Protein AF-A0A7Y5DVF3-F1 (afdb_monomer)

pLDDT: mean 89.37, std 14.45, range [38.56, 98.75]

Sequence (171 aa):
MKKSIISLAISLAMSGAAIAADDFGLKVQNHLKENAKEYFGFIRPIGASESVTVPRIPGQTALDLIKLAPGLKASIVTRKAGNSSDMMAFWPSDTNPTHIVTCIEAGNTEVGTFPSGQPKLTPSVQTVSLATGEVKTILRGMTGCDGIRRTPWNTIVATEETDDGGLYEIL

Radius of gyration: 28.86 Å; Cα contacts (8 Å, |Δi|>4): 284; chains: 1; bounding box: 89×85×48 Å

Mean predicted aligned error: 8.95 Å

Secondary structure (DSSP, 8-state):
-----------------------HHHHHHHHHHHTHHHHHSSSS--SS---SPPPP-TT--STTT----TT-------S-SPTTEEEEEEES-SSS-SEEEEEE-S-S-EEEE-TTS-EEEPEEEEEEETTT--EEEEEE--S-EEEEEE-TTS-EEEEE-STT--EEEE-

Structure (mmCIF, N/CA/C/O backbone):
data_AF-A0A7Y5DVF3-F1
#
_entry.id   AF-A0A7Y5DVF3-F1
#
loop_
_atom_site.group_PDB
_atom_site.id
_atom_site.type_symbol
_atom_site.label_atom_id
_atom_site.label_alt_id
_atom_site.label_comp_id
_atom_site.label_asym_id
_atom_site.label_entity_id
_atom_site.label_seq_id
_atom_site.pdbx_PDB_ins_code
_atom_site.Cartn_x
_atom_site.Cartn_y
_atom_site.Cartn_z
_atom_site.occupancy
_atom_site.B_iso_or_equiv
_atom_site.auth_seq_id
_atom_site.auth_comp_id
_atom_site.auth_asym_id
_atom_site.auth_atom_id
_atom_site.pdbx_PDB_model_num
ATOM 1 N N . MET A 1 1 ? -69.994 -66.847 14.754 1.00 40.41 1 MET A N 1
ATOM 2 C CA . MET A 1 1 ? -70.288 -65.527 14.144 1.00 40.41 1 MET A CA 1
ATOM 3 C C . MET A 1 1 ? -69.190 -64.546 14.549 1.00 40.41 1 MET A C 1
ATOM 5 O O . MET A 1 1 ? -68.651 -64.683 15.639 1.00 40.41 1 MET A O 1
ATOM 9 N N . LYS A 1 2 ? -68.767 -63.690 13.611 1.00 38.56 2 LYS A N 1
ATOM 10 C CA . LYS A 1 2 ? -67.463 -62.999 13.535 1.00 38.56 2 LYS A CA 1
ATOM 11 C C . LYS A 1 2 ? -67.171 -62.065 14.727 1.00 38.56 2 LYS A C 1
ATOM 13 O O . LYS A 1 2 ? -68.014 -61.251 15.081 1.00 38.56 2 LYS A O 1
ATOM 18 N N . LYS A 1 3 ? -65.958 -62.153 15.291 1.00 40.28 3 LYS A N 1
ATOM 19 C CA . LYS A 1 3 ? -65.395 -61.174 16.238 1.00 40.28 3 LYS A CA 1
ATOM 20 C C . LYS A 1 3 ? -64.720 -60.061 15.432 1.00 40.28 3 LYS A C 1
ATOM 22 O O . LYS A 1 3 ? -63.726 -60.328 14.764 1.00 40.28 3 LYS A O 1
ATOM 27 N N . SER A 1 4 ? -65.262 -58.848 15.470 1.00 43.25 4 SER A N 1
ATOM 28 C CA . SER A 1 4 ? -64.621 -57.670 14.875 1.00 43.25 4 SER A CA 1
ATOM 29 C C . SER A 1 4 ? -63.662 -57.050 15.887 1.00 43.25 4 SER A C 1
ATOM 31 O O . SER A 1 4 ? -64.087 -56.588 16.942 1.00 43.25 4 SER A O 1
ATOM 33 N N . ILE A 1 5 ? -62.369 -57.063 15.569 1.00 48.03 5 ILE A N 1
ATOM 34 C CA . ILE A 1 5 ? -61.331 -56.335 16.302 1.00 48.03 5 ILE A CA 1
ATOM 35 C C . ILE A 1 5 ? -61.300 -54.918 15.725 1.00 48.03 5 ILE A C 1
ATOM 37 O O . ILE A 1 5 ? -61.034 -54.739 14.539 1.00 48.03 5 ILE A O 1
ATOM 41 N N . ILE A 1 6 ? -61.617 -53.922 16.550 1.00 46.59 6 ILE A N 1
ATOM 42 C CA . ILE A 1 6 ? -61.489 -52.504 16.206 1.00 46.59 6 ILE A CA 1
ATOM 43 C C . ILE A 1 6 ? -60.065 -52.086 16.579 1.00 46.59 6 ILE A C 1
ATOM 45 O O . ILE A 1 6 ? -59.742 -51.972 17.759 1.00 46.59 6 ILE A O 1
ATOM 49 N N . SER A 1 7 ? -59.208 -51.883 15.580 1.00 45.47 7 SER A N 1
ATOM 50 C CA . SER A 1 7 ? -57.889 -51.278 15.777 1.00 45.47 7 SER A CA 1
ATOM 51 C C . SER A 1 7 ? -58.035 -49.759 15.827 1.00 45.47 7 SER A C 1
ATOM 53 O O . SER A 1 7 ? -58.363 -49.131 14.822 1.00 45.47 7 SER A O 1
ATOM 55 N N . LEU A 1 8 ? -57.791 -49.167 16.996 1.00 44.34 8 LEU A N 1
ATOM 56 C CA . LEU A 1 8 ? -57.715 -47.719 17.172 1.00 44.34 8 LEU A CA 1
ATOM 57 C C . LEU A 1 8 ? -56.290 -47.263 16.824 1.00 44.34 8 LEU A C 1
ATOM 59 O O . LEU A 1 8 ? -55.369 -47.407 17.625 1.00 44.34 8 LEU A O 1
ATOM 63 N N . ALA A 1 9 ? -56.091 -46.758 15.607 1.00 53.47 9 ALA A N 1
ATOM 64 C CA . ALA A 1 9 ? -54.830 -46.144 15.206 1.00 53.47 9 ALA A CA 1
ATOM 65 C C . ALA A 1 9 ? -54.756 -44.725 15.791 1.00 53.47 9 ALA A C 1
ATOM 67 O O . ALA A 1 9 ? -55.411 -43.807 15.302 1.00 53.47 9 ALA A O 1
ATOM 68 N N . ILE A 1 10 ? -53.979 -44.550 16.860 1.00 51.09 10 ILE A N 1
ATOM 69 C CA . ILE A 1 10 ? -53.678 -43.232 17.426 1.00 51.09 10 ILE A CA 1
ATOM 70 C C . ILE A 1 10 ? -52.502 -42.654 16.635 1.00 51.09 10 ILE A C 1
ATOM 72 O O . ILE A 1 10 ? -51.344 -42.986 16.877 1.00 51.09 10 ILE A O 1
ATOM 76 N N . SER A 1 11 ? -52.794 -41.788 15.670 1.00 51.31 11 SER A N 1
ATOM 77 C CA . SER A 1 11 ? -51.787 -40.960 15.010 1.00 51.31 11 SER A CA 1
ATOM 78 C C . SER A 1 11 ? -51.406 -39.798 15.934 1.00 51.31 11 SER A C 1
ATOM 80 O O . SER A 1 11 ? -52.096 -38.779 15.962 1.00 51.31 11 SER A O 1
ATOM 82 N N . LEU A 1 12 ? -50.318 -39.939 16.702 1.00 52.81 12 LEU A N 1
ATOM 83 C CA . LEU A 1 12 ? -49.656 -38.788 17.324 1.00 52.81 12 LEU A CA 1
ATOM 84 C C . LEU A 1 12 ? -49.021 -37.950 16.208 1.00 52.81 12 LEU A C 1
ATOM 86 O O . LEU A 1 12 ? -47.926 -38.251 15.736 1.00 52.81 12 LEU A O 1
ATOM 90 N N . ALA A 1 13 ? -49.701 -36.886 15.788 1.00 58.31 13 ALA A N 1
ATOM 91 C CA . ALA A 1 13 ? -49.044 -35.798 15.083 1.00 58.31 13 ALA A CA 1
ATOM 92 C C . ALA A 1 13 ? -48.141 -35.079 16.097 1.00 58.31 13 ALA A C 1
ATOM 94 O O . ALA A 1 13 ? -48.603 -34.251 16.881 1.00 58.31 13 ALA A O 1
ATOM 95 N N . MET A 1 14 ? -46.856 -35.439 16.131 1.00 60.19 14 MET A N 1
ATOM 96 C CA . MET A 1 14 ? -45.854 -34.619 16.804 1.00 60.19 14 MET A CA 1
ATOM 97 C C . MET A 1 14 ? -45.671 -33.345 15.983 1.00 60.19 14 MET A C 1
ATOM 99 O O . MET A 1 14 ? -44.846 -33.279 15.075 1.00 60.19 14 MET A O 1
ATOM 103 N N . SER A 1 15 ? -46.461 -32.326 16.304 1.00 56.06 15 SER A N 1
ATOM 104 C CA . SER A 1 15 ? -46.173 -30.947 15.932 1.00 56.06 15 SER A CA 1
ATOM 105 C C . SER A 1 15 ? -44.931 -30.519 16.710 1.00 56.06 15 SER A C 1
ATOM 107 O O . SER A 1 15 ? -45.028 -29.928 17.784 1.00 56.06 15 SER A O 1
ATOM 109 N N . GLY A 1 16 ? -43.749 -30.894 16.219 1.00 55.62 16 GLY A N 1
ATOM 110 C CA . GLY A 1 16 ? -42.498 -30.341 16.713 1.00 55.62 16 GLY A CA 1
ATOM 111 C C . GLY A 1 16 ? -42.547 -28.838 16.486 1.00 55.62 16 GLY A C 1
ATOM 112 O O . GLY A 1 16 ? -42.545 -28.390 15.341 1.00 55.62 16 GLY A O 1
ATOM 113 N N . ALA A 1 17 ? -42.654 -28.059 17.562 1.00 57.84 17 ALA A N 1
ATOM 114 C CA . ALA A 1 17 ? -42.447 -26.626 17.480 1.00 57.84 17 ALA A CA 1
ATOM 115 C C . ALA A 1 17 ? -41.033 -26.428 16.930 1.00 57.84 17 ALA A C 1
ATOM 117 O O . ALA A 1 17 ? -40.052 -26.759 17.598 1.00 57.84 17 ALA A O 1
ATOM 118 N N . ALA A 1 18 ? -40.929 -25.954 15.691 1.00 59.38 18 ALA A N 1
ATOM 119 C CA . ALA A 1 18 ? -39.675 -25.457 15.166 1.00 59.38 18 ALA A CA 1
ATOM 120 C C . ALA A 1 18 ? -39.298 -24.258 16.042 1.00 59.38 18 ALA A C 1
ATOM 122 O O . ALA A 1 18 ? -39.814 -23.158 15.858 1.00 59.38 18 ALA A O 1
ATOM 123 N N . ILE A 1 19 ? -38.464 -24.491 17.058 1.00 60.88 19 ILE A N 1
ATOM 124 C CA . ILE A 1 19 ? -37.794 -23.412 17.770 1.00 60.88 19 ILE A CA 1
ATOM 125 C C . ILE A 1 19 ? -36.911 -22.768 16.710 1.00 60.88 19 ILE A C 1
ATOM 127 O O . ILE A 1 19 ? -35.933 -23.370 16.266 1.00 60.88 19 ILE A O 1
ATOM 131 N N . ALA A 1 20 ? -37.322 -21.594 16.232 1.00 63.06 20 ALA A N 1
ATOM 132 C CA . ALA A 1 20 ? -36.473 -20.764 15.401 1.00 63.06 20 ALA A CA 1
ATOM 133 C C . ALA A 1 20 ? -35.162 -20.583 16.170 1.00 63.06 20 ALA A C 1
ATOM 135 O O . ALA A 1 20 ? -35.168 -20.053 17.281 1.00 63.06 20 ALA A O 1
ATOM 136 N N . ALA A 1 21 ? -34.072 -21.126 15.632 1.00 70.06 21 ALA A N 1
ATOM 137 C CA . ALA A 1 21 ? -32.760 -20.952 16.224 1.00 70.06 21 ALA A CA 1
ATOM 138 C C . ALA A 1 21 ? -32.475 -19.449 16.339 1.00 70.06 21 ALA A C 1
ATOM 140 O O . ALA A 1 21 ? -32.796 -18.699 15.414 1.00 70.06 21 ALA A O 1
ATOM 141 N N . ASP A 1 22 ? -31.892 -19.023 17.462 1.00 78.88 22 ASP A N 1
ATOM 142 C CA . ASP A 1 22 ? -31.417 -17.649 17.620 1.00 78.88 22 ASP A CA 1
ATOM 143 C C . ASP A 1 22 ? -30.568 -17.265 16.399 1.00 78.88 22 ASP A C 1
ATOM 145 O O . ASP A 1 22 ? -29.684 -18.024 15.989 1.00 78.88 22 ASP A O 1
ATOM 149 N N . ASP A 1 23 ? -30.836 -16.098 15.808 1.00 90.06 23 ASP A N 1
ATOM 150 C CA . ASP A 1 23 ? -30.089 -15.608 14.651 1.00 90.06 23 ASP A CA 1
ATOM 151 C C . ASP A 1 23 ? -28.618 -15.408 15.047 1.00 90.06 23 ASP A C 1
ATOM 153 O O . ASP A 1 23 ? -28.242 -14.443 15.722 1.00 90.06 23 ASP A O 1
ATOM 157 N N . PHE A 1 24 ? -27.774 -16.357 14.637 1.00 92.00 24 PHE A N 1
ATOM 158 C CA . PHE A 1 24 ? -26.343 -16.340 14.916 1.00 92.00 24 PHE A CA 1
ATOM 159 C C . PHE A 1 24 ? -25.677 -15.068 14.382 1.00 92.00 24 PHE A C 1
ATOM 161 O O . PHE A 1 24 ? -24.817 -14.502 15.058 1.00 92.00 24 PHE A O 1
ATOM 168 N N . GLY A 1 25 ? -26.091 -14.589 13.205 1.00 92.12 25 GLY A N 1
ATOM 169 C CA . GLY A 1 25 ? -25.567 -13.365 12.610 1.00 92.12 25 GLY A CA 1
ATOM 170 C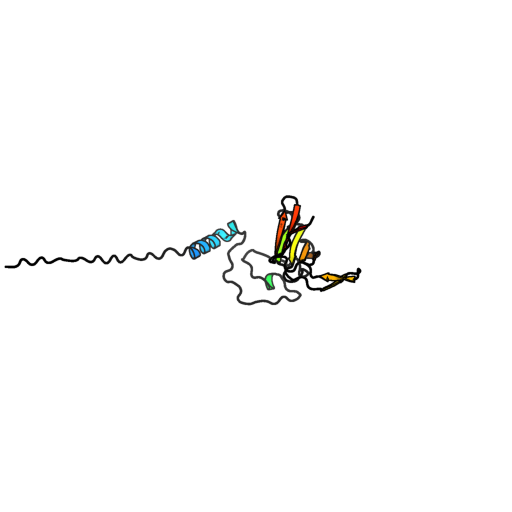 C . GLY A 1 25 ? -25.896 -12.147 13.467 1.00 92.12 25 GLY A C 1
ATOM 171 O O . GLY A 1 25 ? -25.003 -11.360 13.782 1.00 92.12 25 GLY A O 1
ATOM 172 N N . LEU A 1 26 ? -27.142 -12.038 13.935 1.00 90.94 26 LEU A N 1
ATOM 173 C CA . LEU A 1 26 ? -27.558 -10.974 14.850 1.00 90.94 26 LEU A CA 1
ATOM 174 C C . LEU A 1 26 ? -26.824 -11.055 16.195 1.00 90.94 26 LEU A C 1
ATOM 176 O O . LEU A 1 26 ? -26.402 -10.027 16.726 1.00 90.94 26 LEU A O 1
ATOM 180 N N . LYS A 1 27 ? -26.618 -12.265 16.730 1.00 94.19 27 LYS A N 1
ATOM 181 C CA . LYS A 1 27 ? -25.834 -12.483 17.953 1.00 94.19 27 LYS A CA 1
ATOM 182 C C . LYS A 1 27 ? -24.394 -11.992 17.787 1.00 94.19 27 LYS A C 1
ATOM 184 O O . LYS A 1 27 ? -23.909 -11.245 18.635 1.00 94.19 27 LYS A O 1
ATOM 189 N N . VAL A 1 28 ? -23.724 -12.369 16.696 1.00 93.12 28 VAL A N 1
ATOM 190 C CA . VAL A 1 28 ? -22.360 -11.910 16.386 1.00 93.12 28 VAL A CA 1
ATOM 191 C C . VAL A 1 28 ? -22.334 -10.395 16.191 1.00 93.12 28 VAL A C 1
ATOM 193 O O . VAL A 1 28 ? -21.490 -9.724 16.780 1.00 93.12 28 VAL A O 1
ATOM 196 N N . GLN A 1 29 ? -23.280 -9.830 15.437 1.00 91.69 29 GLN A N 1
ATOM 197 C CA . GLN A 1 29 ? -23.380 -8.387 15.216 1.00 91.69 29 GLN A CA 1
ATOM 198 C C . GLN A 1 29 ? -23.535 -7.616 16.533 1.00 91.69 29 GLN A C 1
ATOM 200 O O . GLN A 1 29 ? -22.845 -6.617 16.741 1.00 91.69 29 GLN A O 1
ATOM 205 N N . ASN A 1 30 ? -24.424 -8.066 17.422 1.00 92.94 30 ASN A N 1
ATOM 206 C CA . ASN A 1 30 ? -24.646 -7.427 18.717 1.00 92.94 30 ASN A CA 1
ATOM 207 C C . ASN A 1 30 ? -23.398 -7.521 19.598 1.00 92.94 30 ASN A C 1
ATOM 209 O O . ASN A 1 30 ? -22.967 -6.502 20.133 1.00 92.94 30 ASN A O 1
ATOM 213 N N . HIS A 1 31 ? -22.747 -8.687 19.649 1.00 93.75 31 HIS A N 1
ATOM 214 C CA . HIS A 1 31 ? -21.501 -8.864 20.398 1.00 93.75 31 HIS A CA 1
ATOM 215 C C . HIS A 1 31 ? -20.382 -7.946 19.887 1.00 93.75 31 HIS A C 1
ATOM 217 O O . HIS A 1 31 ? -19.718 -7.274 20.674 1.00 93.75 31 HIS A O 1
ATOM 223 N N . LEU A 1 32 ? -20.194 -7.855 18.565 1.00 92.69 32 LEU A N 1
ATOM 224 C CA . LEU A 1 32 ? -19.207 -6.954 17.958 1.00 92.69 32 LEU A CA 1
ATOM 225 C C . LEU A 1 32 ? -19.542 -5.479 18.207 1.00 92.69 32 LEU A C 1
ATOM 227 O O . LEU A 1 32 ? -18.638 -4.663 18.373 1.00 92.69 32 LEU A O 1
ATOM 231 N N . LYS A 1 33 ? -20.831 -5.123 18.247 1.00 92.69 33 LYS A N 1
ATOM 232 C CA . LYS A 1 33 ? -21.290 -3.762 18.544 1.00 92.69 33 LYS A CA 1
ATOM 233 C C . LYS A 1 33 ? -21.025 -3.375 19.997 1.00 92.69 33 LYS A C 1
ATOM 235 O O . LYS A 1 33 ? -20.561 -2.263 20.237 1.00 92.69 33 LYS A O 1
ATOM 240 N N . GLU A 1 34 ? -21.323 -4.264 20.938 1.00 94.56 34 GLU A N 1
ATOM 241 C CA . GLU A 1 34 ? -21.136 -4.048 22.378 1.00 94.56 3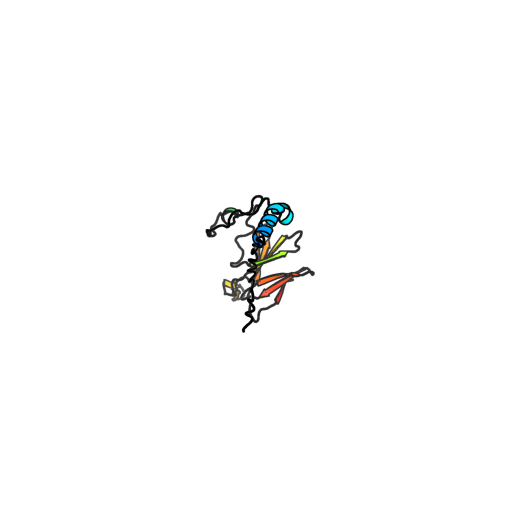4 GLU A CA 1
ATOM 242 C C . GLU A 1 34 ? -19.652 -3.961 22.755 1.00 9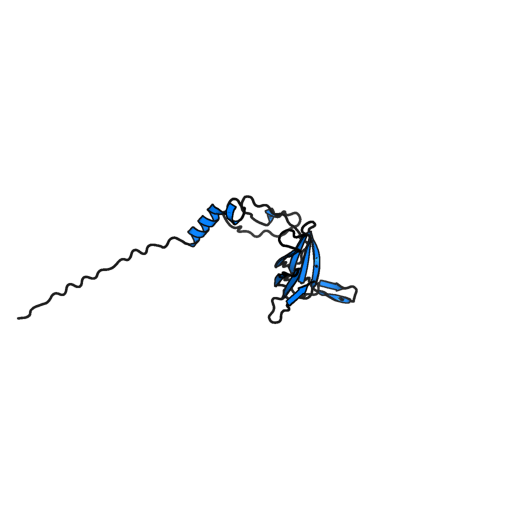4.56 34 GLU A C 1
ATOM 244 O O . GLU A 1 34 ? -19.275 -3.135 23.582 1.00 94.56 34 GLU A O 1
ATOM 249 N N . ASN A 1 35 ? -18.801 -4.741 22.082 1.00 94.50 35 ASN A N 1
ATOM 250 C CA . ASN A 1 35 ? -17.370 -4.856 22.385 1.00 94.50 35 ASN A CA 1
ATOM 251 C C . ASN A 1 35 ? -16.468 -4.128 21.367 1.00 94.50 35 ASN A C 1
ATOM 253 O O . ASN A 1 35 ? -15.258 -4.348 21.320 1.00 94.50 35 ASN A O 1
ATOM 257 N N . ALA A 1 36 ? -17.036 -3.230 20.553 1.00 92.75 36 ALA A N 1
ATOM 258 C CA . ALA A 1 36 ? -16.337 -2.562 19.452 1.00 92.75 36 ALA A CA 1
ATOM 259 C C . ALA A 1 36 ? -15.050 -1.839 19.887 1.00 92.75 36 ALA A C 1
ATOM 261 O O . ALA A 1 36 ? -14.020 -1.913 19.213 1.00 92.75 36 ALA A O 1
ATOM 262 N N . LYS A 1 37 ? -15.098 -1.161 21.037 1.00 92.06 37 LYS A N 1
ATOM 263 C CA . LYS A 1 37 ? -13.951 -0.421 21.570 1.00 92.06 37 LYS A CA 1
ATOM 264 C C . LYS A 1 37 ? -12.819 -1.349 21.996 1.00 92.06 37 LYS A C 1
ATOM 266 O O . LYS A 1 37 ? -11.663 -1.014 21.767 1.00 92.06 37 LYS A O 1
ATOM 271 N N . GLU A 1 38 ? -13.150 -2.480 22.607 1.00 92.94 38 GLU A N 1
ATOM 272 C CA . GLU A 1 38 ? -12.167 -3.445 23.096 1.00 92.94 38 GLU A CA 1
ATOM 273 C C . GLU A 1 38 ? -11.468 -4.161 21.939 1.00 92.94 38 GLU A C 1
ATOM 275 O O . GLU A 1 38 ? -10.245 -4.254 21.927 1.00 92.94 38 GLU A O 1
ATOM 280 N N . TYR A 1 39 ? -12.227 -4.607 20.935 1.00 92.31 39 TYR A N 1
ATOM 281 C CA . TYR A 1 39 ? -11.667 -5.392 19.834 1.00 92.31 39 TYR A CA 1
ATOM 282 C C . TYR A 1 39 ? -11.043 -4.549 18.720 1.00 92.31 39 TYR A C 1
ATOM 284 O O . TYR A 1 39 ? -10.107 -5.004 18.068 1.00 92.31 39 TYR A O 1
ATOM 292 N N . PHE A 1 40 ? -11.544 -3.333 18.486 1.00 90.31 40 PHE A N 1
ATOM 293 C CA . PHE A 1 40 ? -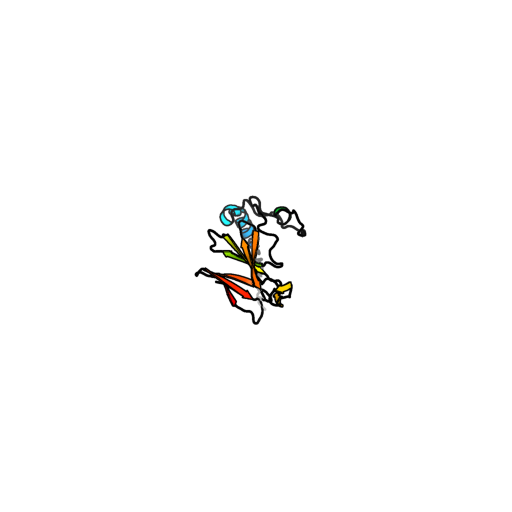11.168 -2.542 17.307 1.00 90.31 40 PHE A CA 1
ATOM 294 C C . PHE A 1 40 ? -10.776 -1.092 17.612 1.00 90.31 40 PHE A C 1
ATOM 296 O O . PHE A 1 40 ? -10.390 -0.359 16.704 1.00 90.31 40 PHE A O 1
ATOM 303 N N . GLY A 1 41 ? -10.898 -0.638 18.862 1.00 89.50 41 GLY A N 1
ATOM 304 C CA . GLY A 1 41 ? -10.485 0.709 19.266 1.00 89.50 41 GLY A CA 1
ATOM 305 C C . GLY A 1 41 ? -11.419 1.852 18.842 1.00 89.50 41 GLY A C 1
ATOM 306 O O . GLY A 1 41 ? -11.088 3.012 19.088 1.00 89.50 41 GLY A O 1
ATOM 307 N N . PHE A 1 42 ? -12.591 1.575 18.254 1.00 91.94 42 PHE A N 1
ATOM 308 C CA . PHE A 1 42 ? -13.600 2.592 17.914 1.00 91.94 42 PHE A CA 1
ATOM 309 C C . PHE A 1 42 ? -14.850 2.497 18.800 1.00 91.94 42 PHE A C 1
ATOM 311 O O . PHE A 1 42 ? -15.130 1.470 19.404 1.00 91.94 42 PHE A O 1
ATOM 318 N N . ILE A 1 43 ? -15.621 3.584 18.902 1.00 91.12 43 ILE A N 1
ATOM 319 C CA . ILE A 1 43 ? -16.668 3.714 19.933 1.00 91.12 43 ILE A CA 1
ATOM 320 C C . ILE A 1 43 ? -17.872 2.809 19.653 1.00 91.12 43 ILE A C 1
ATOM 322 O O . ILE A 1 43 ? -18.408 2.185 20.563 1.00 91.12 43 ILE A O 1
ATOM 326 N N . ARG A 1 44 ? -18.339 2.786 18.403 1.00 90.62 44 ARG A N 1
ATOM 327 C CA . ARG A 1 44 ? -19.474 1.972 17.942 1.00 90.62 44 ARG A CA 1
ATOM 328 C C . ARG A 1 44 ? -19.413 1.795 16.424 1.00 90.62 44 ARG A C 1
ATOM 330 O O . ARG A 1 44 ? -18.859 2.677 15.771 1.00 90.62 44 ARG A O 1
ATOM 337 N N . PRO A 1 45 ? -19.992 0.730 15.844 1.00 90.56 45 PRO A N 1
ATOM 338 C CA . PRO A 1 45 ? -20.002 0.532 14.395 1.00 90.56 45 PRO A CA 1
ATOM 339 C C . PRO A 1 45 ? -20.729 1.660 13.653 1.00 90.56 45 PRO A C 1
ATOM 341 O O . PRO A 1 45 ? -21.524 2.407 14.242 1.00 90.56 45 PRO A O 1
ATOM 344 N N . ILE A 1 46 ? -20.492 1.759 12.342 1.00 91.06 46 ILE A N 1
AT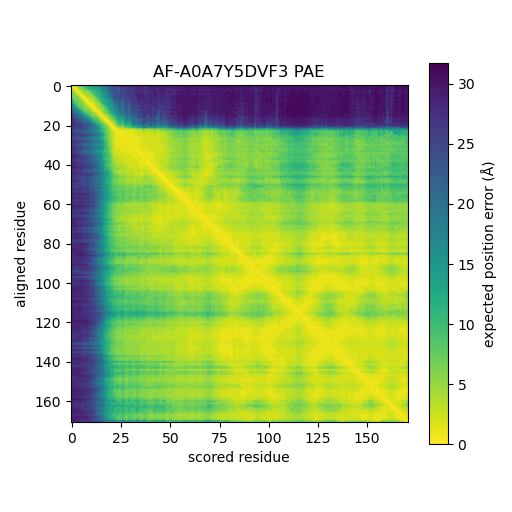OM 345 C CA . ILE A 1 46 ? -21.343 2.578 11.473 1.00 91.06 46 ILE A CA 1
ATOM 346 C C . ILE A 1 46 ? -22.776 2.031 11.501 1.00 91.06 46 ILE A C 1
ATOM 348 O O . ILE A 1 46 ? -22.987 0.823 11.548 1.00 91.06 46 ILE A O 1
ATOM 352 N N . GLY A 1 47 ? -23.769 2.923 11.511 1.00 88.69 47 GLY A N 1
ATOM 353 C CA . GLY A 1 47 ? -25.177 2.510 11.548 1.00 88.69 47 GLY A CA 1
ATOM 354 C C . GLY A 1 47 ? -25.688 1.995 10.201 1.00 88.69 47 GLY A C 1
ATOM 355 O O . GLY A 1 47 ? -26.505 1.085 10.162 1.00 88.69 47 GLY A O 1
ATOM 356 N N . ALA A 1 48 ? -25.197 2.578 9.109 1.00 90.88 48 ALA A N 1
ATOM 357 C CA . ALA A 1 48 ? -25.514 2.182 7.745 1.00 90.88 48 ALA A CA 1
ATOM 358 C C . ALA A 1 48 ? -24.322 2.491 6.836 1.00 90.88 48 ALA A C 1
ATOM 360 O O . ALA A 1 48 ? -23.642 3.509 7.032 1.00 90.88 48 ALA A O 1
ATOM 361 N N . SER A 1 49 ? -24.102 1.633 5.843 1.00 91.44 49 SER A N 1
ATOM 362 C CA . SER A 1 49 ? -23.155 1.871 4.751 1.00 91.44 49 SER A CA 1
ATOM 363 C C . SER A 1 49 ? -23.511 3.140 3.973 1.00 91.44 49 SER A C 1
ATOM 365 O O . SER A 1 49 ? -24.642 3.625 4.037 1.00 91.44 49 SER A O 1
ATOM 367 N N . GLU A 1 50 ? -22.544 3.698 3.250 1.00 92.81 50 GLU A N 1
ATOM 368 C CA . GLU A 1 50 ? -22.853 4.707 2.234 1.00 92.81 50 GLU A CA 1
ATOM 369 C C . GLU A 1 50 ? -23.551 4.059 1.037 1.00 92.81 50 GLU A C 1
ATOM 371 O O . GLU A 1 50 ? -23.257 2.918 0.683 1.00 92.81 50 GLU A O 1
ATOM 376 N N . SER A 1 51 ? -24.480 4.790 0.423 1.00 93.19 51 SER A N 1
ATOM 377 C CA . SER A 1 51 ? -25.239 4.345 -0.755 1.00 93.19 51 SER A CA 1
ATOM 378 C C . SER A 1 51 ? -24.843 5.074 -2.039 1.00 93.19 51 SER A C 1
ATOM 380 O O . SER A 1 51 ? -25.395 4.796 -3.101 1.00 93.19 51 SER A O 1
ATOM 382 N N . VAL A 1 52 ? -23.901 6.014 -1.947 1.00 92.06 52 VAL A N 1
ATOM 383 C CA . VAL A 1 52 ? -23.449 6.843 -3.063 1.00 92.06 52 VAL A CA 1
ATOM 384 C C . VAL A 1 52 ? -21.939 6.754 -3.219 1.00 92.06 52 VAL A C 1
ATOM 386 O O . VAL A 1 52 ? -21.197 6.617 -2.246 1.00 92.06 52 VAL A O 1
ATOM 389 N N . THR A 1 53 ? -21.478 6.862 -4.460 1.00 91.44 53 THR A N 1
ATOM 390 C CA . THR A 1 53 ? -20.056 6.960 -4.785 1.00 91.44 53 THR A CA 1
ATOM 391 C C . THR A 1 53 ? -19.667 8.425 -4.926 1.00 91.44 53 THR A C 1
ATOM 393 O O . THR A 1 53 ? -20.322 9.180 -5.642 1.00 91.44 53 THR A O 1
ATOM 396 N N . VAL A 1 54 ? -18.571 8.819 -4.278 1.00 91.62 54 VAL A N 1
ATOM 397 C CA . VAL A 1 54 ? -18.007 10.167 -4.396 1.00 91.62 54 VAL A CA 1
ATOM 398 C C . VAL A 1 54 ? -16.797 10.126 -5.337 1.00 91.62 54 VAL A C 1
ATOM 400 O O . VAL A 1 54 ? -15.840 9.398 -5.057 1.00 91.62 54 VAL A O 1
ATOM 403 N N . PRO A 1 55 ? -16.789 10.884 -6.451 1.00 91.25 55 PRO A N 1
ATOM 404 C CA . PRO A 1 55 ? -15.618 10.962 -7.313 1.00 91.25 55 PRO A CA 1
ATOM 405 C C . PRO A 1 55 ? -14.464 11.669 -6.593 1.00 91.25 55 PRO A C 1
ATOM 407 O O . PRO A 1 55 ? -14.663 12.617 -5.828 1.00 91.25 55 PRO A O 1
ATOM 410 N N . ARG A 1 56 ? -13.234 11.224 -6.868 1.00 89.19 56 ARG A N 1
ATOM 411 C CA . ARG A 1 56 ? -12.025 11.865 -6.341 1.00 89.19 56 ARG A CA 1
ATOM 412 C C . ARG A 1 56 ? -11.767 13.170 -7.095 1.00 89.19 56 ARG A C 1
ATOM 414 O O . ARG A 1 56 ? -11.536 13.145 -8.300 1.00 89.19 56 ARG A O 1
ATOM 421 N N . ILE A 1 57 ? -11.729 14.286 -6.376 1.00 91.12 57 ILE A N 1
ATOM 422 C CA . ILE A 1 57 ? -11.380 15.613 -6.896 1.00 91.12 57 ILE A CA 1
ATOM 423 C C . ILE A 1 57 ? -10.301 16.283 -6.021 1.00 91.12 57 ILE A C 1
ATOM 425 O O . ILE A 1 57 ? -10.125 15.912 -4.853 1.00 91.12 57 ILE A O 1
ATOM 429 N N . PRO A 1 58 ? -9.541 17.257 -6.560 1.00 91.00 58 PRO A N 1
ATOM 430 C CA . PRO A 1 58 ? -8.567 18.015 -5.778 1.00 91.00 58 PRO A CA 1
ATOM 431 C C . PRO A 1 58 ? -9.205 18.727 -4.576 1.00 91.00 58 PRO A C 1
ATOM 433 O O . PRO A 1 58 ? -10.323 19.223 -4.661 1.00 91.00 58 PRO A O 1
ATOM 436 N N . GLY A 1 59 ? -8.482 18.795 -3.455 1.00 90.94 59 GLY A N 1
ATOM 437 C CA . GLY A 1 59 ? -8.909 19.524 -2.252 1.00 90.94 59 GLY A CA 1
ATOM 438 C C . GLY A 1 59 ? -9.786 18.741 -1.268 1.00 90.94 59 GLY A C 1
ATOM 439 O O . GLY A 1 59 ? -9.901 19.165 -0.123 1.00 90.94 59 GLY A O 1
ATOM 440 N N . GLN A 1 60 ? -10.333 17.583 -1.651 1.00 95.75 60 GLN A N 1
ATOM 441 C CA . GLN A 1 60 ? -11.074 16.721 -0.722 1.00 95.75 60 GLN A CA 1
ATOM 442 C C . GLN A 1 60 ? -10.192 16.227 0.432 1.00 95.75 60 GLN A C 1
ATOM 444 O O . GLN A 1 60 ? -9.049 15.789 0.240 1.00 95.75 60 GLN A O 1
ATOM 449 N N . THR A 1 61 ? -10.769 16.216 1.623 1.00 94.75 61 THR A N 1
ATOM 450 C CA . THR A 1 61 ? -10.259 15.528 2.805 1.00 94.75 61 THR A CA 1
ATOM 451 C C . THR A 1 61 ? -10.569 14.029 2.738 1.00 94.75 61 THR A C 1
ATOM 453 O O . THR A 1 61 ? -11.298 13.563 1.861 1.00 94.75 61 THR A O 1
ATOM 456 N N . ALA A 1 62 ? -10.016 13.241 3.666 1.00 95.25 62 ALA A N 1
ATOM 457 C CA . ALA A 1 62 ? -10.371 11.825 3.766 1.00 95.25 62 ALA A CA 1
ATOM 458 C C . ALA A 1 62 ? -11.864 11.642 4.093 1.00 95.25 62 ALA A C 1
ATOM 460 O O . ALA A 1 62 ? -12.516 10.787 3.508 1.00 95.25 62 ALA A O 1
ATOM 461 N N . LEU A 1 63 ? -12.419 12.475 4.977 1.00 93.62 63 LEU A N 1
ATOM 462 C CA . LEU A 1 63 ? -13.809 12.354 5.431 1.00 93.62 63 LEU A CA 1
ATOM 463 C C . LEU A 1 63 ? -14.838 12.724 4.354 1.00 93.62 63 LEU A C 1
ATOM 465 O O . LEU A 1 63 ? -15.991 12.325 4.472 1.00 93.62 63 LEU A O 1
ATOM 469 N N . ASP A 1 64 ? -14.420 13.413 3.291 1.00 93.81 64 ASP A N 1
ATOM 470 C CA . ASP A 1 64 ? -15.265 13.641 2.111 1.00 93.81 64 ASP A CA 1
ATOM 471 C C . ASP A 1 64 ? -15.405 12.380 1.240 1.00 93.81 64 ASP A C 1
ATOM 473 O O . ASP A 1 64 ? -16.274 12.316 0.375 1.00 93.81 64 ASP A O 1
ATOM 477 N N . LEU A 1 65 ? -14.524 11.391 1.432 1.00 93.25 65 LEU A N 1
ATOM 478 C CA . LEU A 1 65 ? -14.417 10.190 0.600 1.00 93.25 65 LEU A CA 1
ATOM 479 C C . LEU A 1 65 ? -14.807 8.904 1.330 1.00 93.25 65 LEU A C 1
ATOM 481 O O . LEU A 1 65 ? -15.235 7.952 0.681 1.00 93.25 65 LEU A O 1
ATOM 485 N N . ILE A 1 66 ? -14.625 8.847 2.652 1.00 92.69 66 ILE A N 1
ATOM 486 C CA . ILE A 1 66 ?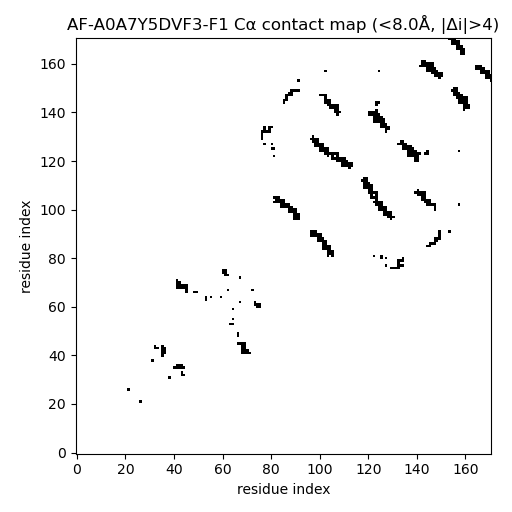 -14.882 7.644 3.445 1.00 92.69 66 ILE A CA 1
ATOM 487 C C . ILE A 1 66 ? -15.764 7.949 4.653 1.00 92.69 66 ILE A C 1
ATOM 489 O O . ILE A 1 66 ? -15.511 8.876 5.424 1.00 92.69 66 ILE A O 1
ATOM 493 N N . LYS A 1 67 ? -16.776 7.105 4.865 1.00 94.06 67 LYS A N 1
ATOM 494 C CA . LYS A 1 67 ? -17.547 7.086 6.107 1.00 94.06 67 LYS A CA 1
ATOM 495 C C . LYS A 1 67 ? -16.795 6.276 7.151 1.00 94.06 67 LYS A C 1
ATOM 497 O O . LYS A 1 67 ? -16.461 5.116 6.923 1.00 94.06 67 LYS A O 1
ATOM 502 N N . LEU A 1 68 ? -16.575 6.874 8.316 1.00 92.75 68 LEU A N 1
ATOM 503 C CA . LEU A 1 68 ? -15.891 6.228 9.429 1.00 92.75 68 LEU A CA 1
ATOM 504 C C . LEU A 1 68 ? -16.831 5.958 10.602 1.00 92.75 68 LEU A C 1
ATOM 506 O O . LEU A 1 68 ? -17.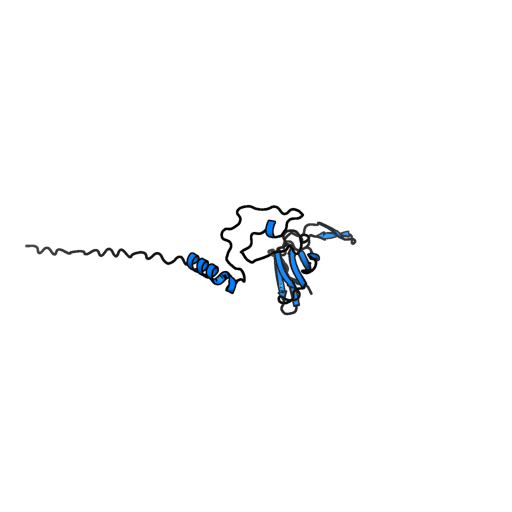789 6.692 10.853 1.00 92.75 68 LEU A O 1
ATOM 510 N N . ALA A 1 69 ? -16.511 4.910 11.360 1.00 92.50 69 ALA A N 1
ATOM 511 C CA . ALA A 1 69 ? -17.119 4.669 12.658 1.00 92.50 69 ALA A CA 1
ATOM 512 C C . ALA A 1 69 ? -16.778 5.812 13.642 1.00 92.50 69 ALA A C 1
ATOM 514 O O . ALA A 1 69 ? -15.665 6.348 13.610 1.00 92.50 69 ALA A O 1
ATOM 515 N N . PRO A 1 70 ? -17.699 6.191 14.545 1.00 90.06 70 PRO A N 1
ATOM 516 C CA . PRO A 1 70 ? -17.440 7.202 15.565 1.00 90.06 70 PRO A CA 1
ATOM 517 C C . PRO A 1 70 ? -16.155 6.961 16.371 1.00 90.06 70 PRO A C 1
ATOM 519 O O . PRO A 1 70 ? -15.917 5.868 16.888 1.00 90.06 70 PRO A O 1
ATOM 522 N N . GLY A 1 71 ? -15.358 8.022 16.517 1.00 88.25 71 GLY A N 1
ATOM 523 C CA . GLY A 1 71 ? -14.067 8.009 17.213 1.00 88.25 71 GLY A CA 1
ATOM 524 C C . GLY A 1 71 ? -12.861 7.822 16.290 1.00 88.25 71 GLY A C 1
ATOM 525 O O . GLY A 1 71 ? -11.753 8.180 16.682 1.00 88.25 71 GLY A O 1
ATOM 526 N N . LEU A 1 72 ? -13.065 7.341 15.060 1.00 92.19 72 LEU A N 1
ATOM 527 C CA . LEU A 1 72 ? -11.998 7.231 14.071 1.00 92.19 72 LEU A CA 1
ATOM 528 C C . LEU A 1 72 ? -11.744 8.562 13.359 1.00 92.19 72 LEU A C 1
ATOM 530 O O . LEU A 1 72 ? -12.639 9.389 13.173 1.00 92.19 72 LEU A O 1
ATOM 534 N N . LYS A 1 73 ? -10.496 8.740 12.932 1.00 92.31 73 LYS A N 1
ATOM 535 C CA . LYS A 1 73 ? -10.040 9.835 12.076 1.00 92.31 73 LYS A CA 1
ATOM 536 C C . LYS A 1 73 ? -9.218 9.239 10.946 1.00 92.31 73 LYS A C 1
ATOM 538 O O . LYS A 1 73 ? -8.543 8.234 11.147 1.00 92.31 73 LYS A O 1
ATOM 543 N N . ALA A 1 74 ? -9.244 9.885 9.790 1.00 94.50 74 ALA A N 1
ATOM 544 C CA . ALA A 1 74 ? -8.395 9.519 8.671 1.00 94.50 74 ALA A CA 1
ATOM 545 C C . ALA A 1 74 ? -7.761 10.761 8.055 1.00 94.50 74 ALA A C 1
ATOM 547 O O . ALA A 1 74 ? -8.341 11.849 8.054 1.00 94.50 74 ALA A O 1
ATOM 548 N N . SER A 1 75 ? -6.575 10.563 7.502 1.00 94.69 75 SER A N 1
ATOM 549 C CA . SER A 1 75 ? -5.866 11.519 6.668 1.00 94.69 75 SER A CA 1
ATOM 550 C C . SER A 1 75 ? -5.420 10.816 5.393 1.00 94.69 75 SER A C 1
ATOM 552 O O . SER A 1 75 ? -5.270 9.596 5.342 1.00 94.69 75 SER A O 1
ATOM 554 N N . ILE A 1 76 ? -5.236 11.598 4.336 1.00 95.00 76 ILE A N 1
ATOM 555 C CA . ILE A 1 76 ? -4.726 11.086 3.070 1.00 95.00 76 ILE A CA 1
ATOM 556 C C . ILE A 1 76 ? -3.205 11.143 3.132 1.00 95.00 76 ILE A C 1
ATOM 558 O O . ILE A 1 76 ? -2.647 12.233 3.223 1.00 95.00 76 ILE A O 1
ATOM 562 N N . VAL A 1 77 ? -2.547 9.983 3.063 1.00 95.38 77 VAL A N 1
ATOM 563 C CA . VAL A 1 77 ? -1.078 9.898 3.020 1.00 95.38 77 VAL A CA 1
ATOM 564 C C . VAL A 1 77 ? -0.557 10.383 1.668 1.00 95.38 77 VAL A C 1
ATOM 566 O O . VAL A 1 77 ? 0.327 11.228 1.608 1.00 95.38 77 VAL A O 1
ATOM 569 N N . THR A 1 78 ? -1.124 9.890 0.564 1.00 95.44 78 THR A N 1
ATOM 570 C CA . THR A 1 78 ? -0.747 10.329 -0.783 1.00 95.44 78 THR A CA 1
ATOM 571 C C . THR A 1 78 ? -1.921 10.273 -1.756 1.00 95.44 78 THR A C 1
ATOM 573 O O . THR A 1 78 ? -2.848 9.482 -1.602 1.00 95.44 78 THR A O 1
ATOM 576 N N . ARG A 1 79 ? -1.860 11.117 -2.789 1.00 93.69 79 ARG A N 1
ATOM 577 C CA . ARG A 1 79 ? -2.716 11.061 -3.990 1.00 93.69 79 ARG A CA 1
ATOM 578 C C . ARG A 1 79 ? -1.898 10.800 -5.262 1.00 93.69 79 ARG A C 1
ATOM 580 O O . ARG A 1 79 ? -2.422 10.945 -6.358 1.00 93.69 79 ARG A O 1
ATOM 587 N N . LYS A 1 80 ? -0.604 10.492 -5.109 1.00 95.31 80 LYS A N 1
ATOM 588 C CA . LYS A 1 80 ? 0.374 10.379 -6.204 1.00 95.31 80 LYS A CA 1
ATOM 589 C C . LYS A 1 80 ? 0.755 8.930 -6.532 1.00 95.31 80 LYS A C 1
ATOM 591 O O . LYS A 1 80 ? 1.610 8.722 -7.389 1.00 95.31 80 LYS A O 1
ATOM 596 N N . ALA A 1 81 ? 0.179 7.953 -5.828 1.00 96.00 81 ALA A N 1
ATOM 597 C CA . ALA A 1 81 ? 0.379 6.540 -6.134 1.00 96.00 81 ALA A CA 1
ATOM 598 C C . ALA A 1 81 ? -0.156 6.210 -7.537 1.00 96.00 81 ALA A C 1
ATOM 600 O O . ALA A 1 81 ? -1.023 6.916 -8.060 1.00 96.00 81 ALA A O 1
ATOM 601 N N . GLY A 1 82 ? 0.378 5.147 -8.139 1.00 94.31 82 GLY A N 1
ATOM 602 C CA . GLY A 1 82 ? -0.155 4.586 -9.376 1.00 94.31 82 GLY A CA 1
ATOM 603 C C . GLY A 1 82 ? -1.641 4.247 -9.234 1.00 94.31 82 GLY A C 1
ATOM 604 O O . GLY A 1 82 ? -2.134 4.006 -8.129 1.00 94.31 82 GLY A O 1
ATOM 605 N N . ASN A 1 83 ? -2.364 4.269 -10.355 1.00 92.06 83 ASN A N 1
ATOM 606 C CA . ASN A 1 83 ? -3.749 3.806 -10.366 1.00 92.06 83 ASN A CA 1
ATOM 607 C C . ASN A 1 83 ? -3.808 2.324 -9.966 1.00 92.06 83 ASN A C 1
ATOM 609 O O . ASN A 1 83 ? -2.838 1.615 -10.203 1.00 92.06 83 ASN A O 1
ATOM 613 N N . SER A 1 84 ? -4.918 1.873 -9.380 1.00 94.12 84 SER A N 1
ATOM 614 C CA . SER A 1 84 ? -5.047 0.495 -8.874 1.00 94.12 84 SER A CA 1
ATOM 615 C C . SER A 1 84 ? -3.932 0.113 -7.888 1.00 94.12 84 SER A C 1
ATOM 617 O O . SER A 1 84 ? -3.318 -0.941 -7.986 1.00 94.12 84 SER A O 1
ATOM 619 N N . SER A 1 85 ? -3.614 1.019 -6.959 1.00 95.38 85 SER A N 1
ATOM 620 C CA . SER A 1 85 ? -2.758 0.690 -5.819 1.00 95.38 85 SER A CA 1
ATOM 621 C C . SER A 1 85 ? -3.499 -0.311 -4.938 1.00 95.38 85 SER A C 1
ATOM 623 O O . SER A 1 85 ? -4.514 0.044 -4.337 1.00 95.38 85 SER A O 1
ATOM 625 N N . ASP A 1 86 ? -2.991 -1.535 -4.907 1.00 92.50 86 ASP A N 1
ATOM 626 C CA . ASP A 1 86 ? -3.549 -2.658 -4.164 1.00 92.50 86 ASP A CA 1
ATOM 627 C C . ASP A 1 86 ? -2.618 -3.014 -2.995 1.00 92.50 86 ASP A C 1
ATOM 629 O O . ASP A 1 86 ? -1.938 -2.123 -2.468 1.00 92.50 86 ASP A O 1
ATOM 633 N N . MET A 1 87 ? -2.623 -4.283 -2.575 1.00 95.81 87 MET A N 1
ATOM 634 C CA . MET A 1 87 ? -1.993 -4.867 -1.404 1.00 95.81 87 MET A CA 1
ATOM 635 C C . MET A 1 87 ? -0.781 -4.083 -0.922 1.00 95.81 87 MET A C 1
ATOM 637 O O . MET A 1 87 ? 0.096 -3.666 -1.685 1.00 95.81 87 MET A O 1
ATOM 641 N N . MET A 1 88 ? -0.733 -3.891 0.392 1.00 97.06 88 MET A N 1
ATOM 642 C CA . MET A 1 88 ? 0.222 -3.010 1.042 1.00 97.06 88 MET A CA 1
ATOM 643 C C . MET A 1 88 ? 0.954 -3.740 2.161 1.00 97.06 88 MET A C 1
ATOM 645 O O . MET A 1 88 ? 0.351 -4.479 2.937 1.00 97.06 88 MET A O 1
ATOM 649 N N . ALA A 1 89 ? 2.248 -3.466 2.283 1.00 97.38 89 ALA A N 1
ATOM 650 C CA . ALA A 1 89 ? 3.078 -3.888 3.399 1.00 97.38 89 ALA A CA 1
ATOM 651 C C . ALA A 1 89 ? 3.731 -2.671 4.058 1.00 97.38 89 ALA A C 1
ATOM 653 O O . ALA A 1 89 ? 4.174 -1.734 3.390 1.00 97.38 89 ALA A O 1
ATOM 654 N N . PHE A 1 90 ? 3.819 -2.694 5.383 1.00 97.69 90 PHE A N 1
ATOM 655 C CA . PHE A 1 90 ? 4.572 -1.704 6.137 1.00 97.69 90 PHE A CA 1
ATOM 656 C C . PHE A 1 90 ? 6.072 -2.004 6.091 1.00 97.69 90 PHE A C 1
ATOM 658 O O . PHE A 1 90 ? 6.499 -3.159 6.158 1.00 97.69 90 PHE A O 1
ATOM 665 N N . TRP A 1 91 ? 6.882 -0.949 5.982 1.00 97.69 91 TRP A N 1
ATOM 666 C CA . TRP A 1 91 ? 8.335 -1.052 5.894 1.00 97.69 91 TRP A CA 1
ATOM 667 C C . TRP A 1 91 ? 9.051 -0.001 6.757 1.00 97.69 91 TRP A C 1
ATOM 669 O O . TRP A 1 91 ? 8.629 1.162 6.778 1.00 97.69 91 TRP A O 1
ATOM 679 N N . PRO A 1 92 ? 10.163 -0.349 7.438 1.00 96.38 92 PRO A N 1
ATOM 680 C CA . PRO A 1 92 ? 10.787 -1.680 7.515 1.00 96.38 92 PRO A CA 1
ATOM 681 C C . PRO A 1 92 ? 10.166 -2.604 8.575 1.00 96.38 92 PRO A C 1
ATOM 683 O O . PRO A 1 92 ? 10.572 -3.754 8.712 1.00 96.38 92 PRO A O 1
ATOM 686 N N . SER A 1 93 ? 9.190 -2.131 9.350 1.00 95.69 93 SER A N 1
ATOM 687 C CA . SER A 1 93 ? 8.523 -2.932 10.376 1.00 95.69 93 SER A CA 1
ATOM 688 C C . SER A 1 93 ? 7.069 -2.521 10.567 1.00 95.69 93 SER A C 1
ATOM 690 O O . SER A 1 93 ? 6.678 -1.419 10.193 1.00 95.69 93 SER A O 1
ATOM 692 N N . ASP A 1 94 ? 6.286 -3.391 11.205 1.00 93.38 94 ASP A N 1
ATOM 693 C CA . ASP A 1 94 ? 4.880 -3.114 11.527 1.00 93.38 94 ASP A CA 1
ATOM 694 C C . ASP A 1 94 ? 4.733 -2.202 12.756 1.00 93.38 94 ASP A C 1
ATOM 696 O O . ASP A 1 94 ? 3.695 -1.580 12.959 1.00 93.38 94 ASP A O 1
ATOM 700 N N . THR A 1 95 ? 5.777 -2.106 13.585 1.00 95.56 95 THR A N 1
ATOM 701 C CA . THR A 1 95 ? 5.764 -1.325 14.831 1.00 95.56 95 THR A CA 1
ATOM 702 C C . THR A 1 95 ? 6.225 0.115 14.649 1.00 95.56 95 THR A C 1
ATOM 704 O O . THR A 1 95 ? 5.762 0.995 15.368 1.00 95.56 95 THR A O 1
ATOM 707 N N . ASN A 1 96 ? 7.140 0.367 13.711 1.00 96.50 96 ASN A N 1
ATOM 708 C CA . ASN A 1 96 ? 7.635 1.704 13.398 1.00 96.50 96 ASN A CA 1
ATOM 709 C C . ASN A 1 96 ? 7.888 1.849 11.887 1.00 96.50 96 ASN A C 1
ATOM 711 O O . ASN A 1 96 ? 9.039 2.002 11.459 1.00 96.50 96 ASN A O 1
ATOM 715 N N . PRO A 1 97 ? 6.835 1.752 11.057 1.00 97.75 97 PRO A N 1
ATOM 716 C CA . PRO A 1 97 ? 6.992 1.925 9.628 1.00 97.75 97 PRO A CA 1
ATOM 717 C C . PRO A 1 97 ? 7.346 3.367 9.286 1.00 97.75 97 PRO A C 1
ATOM 719 O O . PRO A 1 97 ? 6.818 4.322 9.849 1.00 97.75 97 PRO A O 1
ATOM 722 N N . THR A 1 98 ? 8.204 3.517 8.287 1.00 98.25 98 THR A N 1
ATOM 723 C CA . THR A 1 98 ? 8.474 4.804 7.632 1.00 98.25 98 THR A CA 1
ATOM 724 C C . THR A 1 98 ? 7.821 4.875 6.258 1.00 98.25 98 THR A C 1
ATOM 726 O O . THR A 1 98 ? 7.590 5.969 5.743 1.00 98.25 98 THR A O 1
ATOM 729 N N . HIS A 1 99 ? 7.505 3.717 5.674 1.00 98.50 99 HIS A N 1
ATOM 730 C CA . HIS A 1 99 ? 6.952 3.600 4.338 1.00 98.50 99 HIS A CA 1
ATOM 731 C C . HIS A 1 99 ? 5.830 2.565 4.278 1.00 98.50 99 HIS A C 1
ATOM 733 O O . HIS A 1 99 ? 5.798 1.597 5.040 1.00 98.50 99 HIS A O 1
ATOM 739 N N . ILE A 1 100 ? 4.947 2.765 3.308 1.00 98.25 100 ILE A N 1
ATOM 740 C CA . ILE A 1 100 ? 4.110 1.721 2.725 1.00 98.25 100 ILE A CA 1
ATOM 741 C C . ILE A 1 100 ? 4.821 1.238 1.464 1.00 98.25 100 ILE A C 1
ATOM 743 O O . ILE A 1 100 ? 5.301 2.057 0.685 1.00 98.25 100 ILE A O 1
ATOM 747 N N . VAL A 1 101 ? 4.877 -0.068 1.245 1.00 98.44 101 VAL A N 1
ATOM 748 C CA . VAL A 1 101 ? 5.221 -0.663 -0.047 1.00 98.44 101 VAL A CA 1
ATOM 749 C C . VAL A 1 101 ? 3.935 -1.235 -0.617 1.00 98.44 101 VAL A C 1
ATOM 751 O O . VAL A 1 101 ? 3.247 -1.977 0.077 1.00 98.44 101 VAL A O 1
ATOM 754 N N . THR A 1 102 ? 3.574 -0.845 -1.833 1.00 98.19 102 THR A N 1
ATOM 755 C CA . THR A 1 102 ? 2.283 -1.183 -2.443 1.00 98.19 102 THR A CA 1
ATOM 756 C C . THR A 1 102 ? 2.470 -1.748 -3.839 1.00 98.19 102 THR A C 1
ATOM 758 O O . THR A 1 102 ? 3.319 -1.270 -4.605 1.00 98.19 102 THR A O 1
ATOM 761 N N . CYS A 1 103 ? 1.669 -2.765 -4.141 1.00 97.75 103 CYS A N 1
ATOM 762 C CA . CYS A 1 103 ? 1.465 -3.254 -5.493 1.00 97.75 103 CYS A CA 1
ATOM 763 C C . CYS A 1 103 ? 0.613 -2.273 -6.305 1.00 97.75 103 CYS A C 1
ATOM 765 O O . CYS A 1 103 ? -0.293 -1.631 -5.779 1.00 97.75 103 CYS A O 1
ATOM 767 N N . ILE A 1 104 ? 0.910 -2.160 -7.595 1.00 97.44 104 ILE A N 1
ATOM 768 C CA . ILE A 1 104 ? 0.149 -1.381 -8.568 1.00 97.44 104 ILE A CA 1
ATOM 769 C C . ILE A 1 104 ? -0.376 -2.347 -9.636 1.00 97.44 104 ILE A C 1
ATOM 771 O O . ILE A 1 104 ? 0.388 -2.851 -10.460 1.00 97.44 104 ILE A O 1
ATOM 775 N N . GLU A 1 105 ? -1.683 -2.579 -9.633 1.00 95.44 105 GLU A N 1
ATOM 776 C CA . GLU A 1 105 ? -2.389 -3.515 -10.513 1.00 95.44 105 GLU A CA 1
ATOM 777 C C . GLU A 1 105 ? -2.926 -2.791 -11.765 1.00 95.44 105 GLU A C 1
ATOM 779 O O . GLU A 1 105 ? -4.123 -2.685 -12.026 1.00 95.44 105 GLU A O 1
ATOM 784 N N . ALA A 1 106 ? -2.016 -2.173 -12.523 1.00 93.25 106 ALA A N 1
ATOM 785 C CA . ALA A 1 106 ? -2.361 -1.315 -13.664 1.00 93.25 106 ALA A CA 1
ATOM 786 C C . ALA A 1 106 ? -1.885 -1.865 -15.020 1.00 93.25 106 ALA A C 1
ATOM 788 O O . ALA A 1 106 ? -1.771 -1.103 -15.986 1.00 93.25 106 ALA A O 1
ATOM 789 N N . GLY A 1 107 ? -1.569 -3.161 -15.108 1.00 92.88 107 GLY A N 1
ATOM 790 C CA . GLY A 1 107 ? -0.951 -3.734 -16.303 1.00 92.88 107 GLY A CA 1
ATOM 791 C C . GLY A 1 107 ? 0.514 -3.337 -16.471 1.00 92.88 107 GLY A C 1
ATOM 792 O O . GLY A 1 107 ? 1.095 -2.669 -15.613 1.00 92.88 107 GLY A O 1
ATOM 793 N N . ASN A 1 108 ? 1.083 -3.676 -17.630 1.00 94.25 108 ASN A N 1
ATOM 794 C CA . ASN A 1 108 ? 2.458 -3.364 -18.045 1.00 94.25 108 ASN A CA 1
ATOM 795 C C . ASN A 1 108 ? 2.523 -2.444 -19.283 1.00 94.25 108 ASN A C 1
ATOM 797 O O . ASN A 1 108 ? 3.423 -2.558 -20.112 1.00 94.25 108 ASN A O 1
ATOM 801 N N . THR A 1 109 ? 1.571 -1.519 -19.427 1.00 95.50 109 THR A N 1
ATOM 802 C CA . THR A 1 109 ? 1.499 -0.621 -20.595 1.00 95.50 109 THR A CA 1
ATOM 803 C C . THR A 1 109 ? 2.660 0.384 -20.616 1.00 95.50 109 THR A C 1
ATOM 805 O O . THR A 1 109 ? 3.113 0.853 -19.570 1.00 95.50 109 THR A O 1
ATOM 808 N N . GLU A 1 110 ? 3.138 0.765 -21.804 1.00 96.44 110 GLU A N 1
ATOM 809 C CA . GLU A 1 110 ? 4.134 1.829 -21.960 1.00 96.44 110 GLU A CA 1
ATOM 810 C C . GLU A 1 110 ? 3.552 3.202 -21.573 1.00 96.44 110 GLU A C 1
ATOM 812 O O . GLU A 1 110 ? 2.538 3.648 -22.103 1.00 96.44 110 GLU A O 1
ATOM 817 N N . VAL A 1 111 ? 4.216 3.893 -20.644 1.00 94.75 111 VAL A N 1
ATOM 818 C CA . VAL A 1 111 ? 3.860 5.236 -20.146 1.00 94.75 111 VAL A CA 1
ATOM 819 C C . VAL A 1 111 ? 4.911 6.292 -20.506 1.00 94.75 111 VAL A C 1
ATOM 821 O O . VAL A 1 111 ? 4.939 7.381 -19.928 1.00 94.75 111 VAL A O 1
ATOM 824 N N . GLY A 1 112 ? 5.817 5.964 -21.426 1.00 95.81 112 GLY A N 1
ATOM 825 C CA . GLY A 1 112 ? 6.854 6.849 -21.945 1.00 95.81 112 GLY A CA 1
ATOM 826 C C . GLY A 1 112 ? 8.138 6.096 -22.268 1.00 95.81 112 GLY A C 1
ATOM 827 O O . GLY A 1 112 ? 8.149 4.875 -22.364 1.00 95.81 112 GLY A O 1
ATOM 828 N N . THR A 1 113 ? 9.250 6.821 -22.351 1.00 97.00 113 THR A N 1
ATOM 829 C CA . THR A 1 113 ? 10.557 6.260 -22.719 1.00 97.00 113 THR A CA 1
ATOM 830 C C . THR A 1 113 ? 11.617 6.709 -21.717 1.00 97.00 113 THR A C 1
ATOM 832 O O . THR A 1 113 ? 11.622 7.858 -21.267 1.00 97.00 113 THR A O 1
ATOM 835 N N . PHE A 1 114 ? 12.509 5.804 -21.318 1.00 93.81 114 PHE A N 1
ATOM 836 C CA . PHE A 1 114 ? 13.679 6.150 -20.514 1.00 93.81 114 PHE A CA 1
ATOM 837 C C . PHE A 1 114 ? 14.718 6.920 -21.345 1.00 93.81 114 PHE A C 1
ATOM 839 O O . PHE A 1 114 ? 14.745 6.781 -22.566 1.00 93.81 114 PHE A O 1
ATOM 846 N N . PRO A 1 115 ? 15.648 7.666 -20.712 1.00 96.31 115 PRO A N 1
ATOM 847 C CA . PRO A 1 115 ? 16.754 8.316 -21.426 1.00 96.31 115 PRO A CA 1
ATOM 848 C C . PRO A 1 115 ? 17.619 7.356 -22.259 1.00 96.31 115 PRO A C 1
ATOM 850 O O . PRO A 1 115 ? 18.258 7.776 -23.215 1.00 96.31 115 PRO A O 1
ATOM 853 N N . SER A 1 116 ? 17.622 6.066 -21.913 1.00 95.00 116 SER A N 1
ATOM 854 C CA . SER A 1 116 ? 18.283 4.996 -22.668 1.00 95.00 116 SER A CA 1
ATOM 855 C C . SER A 1 116 ? 17.569 4.601 -23.968 1.00 95.00 116 SER A C 1
ATOM 857 O O . SER A 1 116 ? 18.075 3.748 -24.690 1.00 95.00 116 SER A O 1
ATOM 859 N N . GLY A 1 117 ? 16.388 5.158 -24.254 1.00 96.00 117 GLY A N 1
ATOM 860 C CA . GLY A 1 117 ? 15.542 4.781 -25.390 1.00 96.00 117 GLY A CA 1
ATOM 861 C C . GLY A 1 117 ? 14.635 3.570 -25.138 1.00 96.00 117 GLY A C 1
ATOM 862 O O . GLY A 1 117 ? 13.842 3.221 -26.004 1.00 96.00 117 GLY A O 1
ATOM 863 N N . GLN A 1 118 ? 14.717 2.937 -23.963 1.00 95.25 118 GLN A N 1
ATOM 864 C CA . GLN A 1 118 ? 13.870 1.792 -23.611 1.00 95.25 118 GLN A CA 1
ATOM 865 C C . GLN A 1 118 ? 12.447 2.230 -23.218 1.00 95.25 118 GLN A C 1
ATOM 867 O O . GLN A 1 118 ? 12.311 3.253 -22.532 1.00 95.25 118 GLN A O 1
ATOM 872 N N . PRO A 1 119 ? 11.399 1.454 -23.562 1.00 96.19 119 PRO A N 1
ATOM 873 C CA . PRO A 1 119 ? 10.045 1.679 -23.066 1.00 96.19 119 PRO A CA 1
ATOM 874 C C . PRO A 1 119 ? 10.003 1.767 -21.538 1.00 96.19 119 PRO A C 1
ATOM 876 O O . PRO A 1 119 ? 10.571 0.944 -20.816 1.00 96.19 119 PRO A O 1
ATOM 879 N N . LYS A 1 120 ? 9.313 2.780 -21.024 1.00 96.31 120 LYS A N 1
ATOM 880 C CA . LYS A 1 120 ? 9.033 2.949 -19.601 1.00 96.31 120 LYS A CA 1
ATOM 881 C C . LYS A 1 120 ? 7.639 2.414 -19.333 1.00 96.31 120 LYS A C 1
ATOM 883 O O . LYS A 1 120 ? 6.661 3.088 -19.625 1.00 96.31 120 LYS A O 1
ATOM 888 N N . LEU A 1 121 ? 7.556 1.227 -18.747 1.00 96.75 121 LEU A N 1
ATOM 889 C CA . LEU A 1 121 ? 6.280 0.584 -18.431 1.00 96.75 121 LEU A CA 1
ATOM 890 C C . LEU A 1 121 ? 5.634 1.190 -17.178 1.00 96.75 121 LEU A C 1
ATOM 892 O O . LEU A 1 121 ? 6.300 1.873 -16.389 1.00 96.75 121 LEU A O 1
ATOM 896 N N . THR A 1 122 ? 4.342 0.958 -16.987 1.00 95.75 122 THR A N 1
ATOM 897 C CA . THR A 1 122 ? 3.584 1.266 -15.764 1.00 95.75 122 THR A CA 1
ATOM 898 C C . THR A 1 122 ? 4.318 0.795 -14.493 1.00 95.75 122 THR A C 1
ATOM 900 O O . THR A 1 122 ? 5.082 -0.176 -14.520 1.00 95.75 122 THR A O 1
ATOM 903 N N . PRO A 1 123 ? 4.180 1.518 -13.362 1.00 97.06 123 PRO A N 1
ATOM 904 C CA . PRO A 1 123 ? 4.672 1.045 -12.069 1.00 97.06 123 PRO A CA 1
ATOM 905 C C . PRO A 1 123 ? 4.043 -0.298 -11.706 1.00 97.06 123 PRO A C 1
ATOM 907 O O . PRO A 1 123 ? 2.859 -0.478 -11.951 1.00 97.06 123 PRO A O 1
ATOM 910 N N . SER A 1 124 ? 4.817 -1.173 -11.071 1.00 97.50 124 SER A N 1
ATOM 911 C CA . SER A 1 124 ? 4.317 -2.428 -10.498 1.00 97.50 124 SER A CA 1
ATOM 912 C C . SER A 1 124 ? 4.458 -2.441 -8.983 1.00 97.50 124 SER A C 1
ATOM 914 O O . SER A 1 124 ? 3.536 -2.836 -8.289 1.00 97.50 124 SER A O 1
ATOM 916 N N . VAL A 1 125 ? 5.567 -1.916 -8.452 1.00 98.12 125 VAL A N 1
ATOM 917 C CA . VAL A 1 125 ? 5.742 -1.724 -7.006 1.00 98.12 125 VAL A CA 1
ATOM 918 C C . VAL A 1 125 ? 6.192 -0.299 -6.728 1.00 98.12 125 VAL A C 1
ATOM 920 O O . VAL A 1 125 ? 7.114 0.227 -7.370 1.00 98.12 125 VAL A O 1
ATOM 923 N N . GLN A 1 126 ? 5.546 0.334 -5.752 1.00 98.50 126 GLN A N 1
ATOM 924 C CA . GLN A 1 126 ? 5.897 1.665 -5.274 1.00 98.50 126 GLN A CA 1
ATOM 925 C C . GLN A 1 126 ? 6.113 1.675 -3.764 1.00 98.50 126 GLN A C 1
ATOM 927 O O . GLN A 1 126 ? 5.450 0.952 -3.028 1.00 98.50 126 GLN A O 1
ATOM 932 N N . THR A 1 127 ? 7.013 2.536 -3.295 1.00 98.44 127 THR A N 1
ATOM 933 C CA . THR A 1 127 ? 7.070 2.930 -1.888 1.00 98.44 127 THR A CA 1
ATOM 934 C C . THR A 1 127 ? 6.410 4.289 -1.705 1.00 98.44 127 THR A C 1
ATOM 936 O O . THR A 1 127 ? 6.514 5.161 -2.569 1.00 98.44 127 THR A O 1
ATOM 939 N N . VAL A 1 128 ? 5.735 4.473 -0.574 1.00 98.75 128 VAL A N 1
ATOM 940 C CA . VAL A 1 128 ? 5.110 5.726 -0.157 1.00 98.75 128 VAL A CA 1
ATOM 941 C C . VAL A 1 128 ? 5.635 6.091 1.222 1.00 98.75 128 VAL A C 1
ATOM 943 O O . VAL A 1 128 ? 5.442 5.332 2.167 1.00 98.75 128 VAL A O 1
ATOM 946 N N . SER A 1 129 ? 6.281 7.245 1.359 1.00 98.56 129 SER A N 1
ATOM 947 C CA . SER A 1 129 ? 6.697 7.773 2.663 1.00 98.56 129 SER A CA 1
ATOM 948 C C . SER A 1 129 ? 5.474 8.112 3.515 1.00 98.56 129 SER A C 1
ATOM 950 O O . SER A 1 129 ? 4.615 8.887 3.093 1.00 98.56 129 SER A O 1
ATOM 952 N N . LEU A 1 130 ? 5.407 7.578 4.736 1.00 98.00 130 LEU A N 1
ATOM 953 C CA . LEU A 1 130 ? 4.323 7.879 5.676 1.00 98.00 130 LEU A CA 1
ATOM 954 C C . LEU A 1 130 ? 4.387 9.318 6.200 1.00 98.00 130 LEU A C 1
ATOM 956 O O . LEU A 1 130 ? 3.355 9.898 6.527 1.00 98.00 130 LEU A O 1
ATOM 960 N N . ALA A 1 131 ? 5.585 9.903 6.263 1.00 97.81 131 ALA A N 1
ATOM 961 C CA . ALA A 1 131 ? 5.781 11.259 6.767 1.00 97.81 131 ALA A CA 1
ATOM 962 C C . ALA A 1 131 ? 5.449 12.332 5.719 1.00 97.81 131 ALA A C 1
ATOM 964 O O . ALA A 1 131 ? 4.933 13.392 6.065 1.00 97.81 131 ALA A O 1
ATOM 965 N N . THR A 1 132 ? 5.766 12.079 4.445 1.00 97.94 132 THR A N 1
ATOM 966 C CA . THR A 1 132 ? 5.706 13.103 3.384 1.00 97.94 132 THR A CA 1
ATOM 967 C C . THR A 1 132 ? 4.706 12.791 2.274 1.00 97.94 132 THR A C 1
ATOM 969 O O . THR A 1 132 ? 4.392 13.674 1.475 1.00 97.94 132 THR A O 1
ATOM 972 N N . GLY A 1 133 ? 4.228 11.549 2.172 1.00 97.94 133 GLY A N 1
ATOM 973 C CA . GLY A 1 133 ? 3.399 11.095 1.055 1.00 97.94 133 GLY A CA 1
ATOM 974 C C . GLY A 1 133 ? 4.151 10.965 -0.274 1.00 97.94 133 GLY A C 1
ATOM 975 O O . GLY A 1 133 ? 3.520 10.788 -1.322 1.00 97.94 133 GLY A O 1
ATOM 976 N N . GLU A 1 134 ? 5.481 11.096 -0.259 1.00 98.56 134 GLU A N 1
ATOM 977 C CA . GLU A 1 134 ? 6.330 10.945 -1.439 1.00 98.56 134 GLU A CA 1
ATOM 978 C C . GLU A 1 134 ? 6.261 9.517 -1.975 1.00 98.56 134 GLU A C 1
ATOM 980 O O . GLU A 1 134 ? 6.341 8.564 -1.204 1.00 98.56 134 GLU A O 1
ATOM 985 N N . VAL A 1 135 ? 6.128 9.386 -3.296 1.00 98.62 135 VAL A N 1
ATOM 986 C CA . VAL A 1 135 ? 5.992 8.102 -3.983 1.00 98.62 135 VAL A CA 1
ATOM 987 C C . VAL A 1 135 ? 7.234 7.829 -4.818 1.00 98.62 135 VAL A C 1
ATOM 989 O O . VAL A 1 135 ? 7.598 8.643 -5.669 1.00 98.62 135 VAL A O 1
ATOM 992 N N . LYS A 1 136 ? 7.837 6.653 -4.643 1.00 98.38 136 LYS A N 1
ATOM 993 C CA . LYS A 1 136 ? 8.944 6.164 -5.470 1.00 98.38 136 LYS A CA 1
ATOM 994 C C . LYS A 1 136 ? 8.545 4.860 -6.144 1.00 98.38 136 LYS A C 1
ATOM 996 O O . LYS A 1 136 ? 8.132 3.917 -5.487 1.00 98.38 136 LYS A O 1
ATOM 1001 N N . THR A 1 137 ? 8.696 4.784 -7.464 1.00 97.75 137 THR A N 1
ATOM 1002 C CA . THR A 1 137 ? 8.562 3.503 -8.177 1.00 97.75 137 THR A CA 1
ATOM 1003 C C . THR A 1 137 ? 9.853 2.710 -8.048 1.00 97.75 137 THR A C 1
ATOM 1005 O O . THR A 1 137 ? 10.907 3.230 -8.415 1.00 97.75 137 THR A O 1
ATOM 1008 N N . ILE A 1 138 ? 9.759 1.479 -7.549 1.00 96.88 138 ILE A N 1
ATOM 1009 C CA . ILE A 1 138 ? 10.911 0.590 -7.341 1.00 96.88 138 ILE A CA 1
ATOM 1010 C C . ILE A 1 138 ? 10.918 -0.607 -8.298 1.00 96.88 138 ILE A C 1
ATOM 1012 O O . ILE A 1 138 ? 11.990 -1.116 -8.601 1.00 96.88 138 ILE A O 1
ATOM 1016 N N . LEU A 1 139 ? 9.757 -0.995 -8.840 1.00 96.50 139 LEU A N 1
ATOM 1017 C CA . LEU A 1 139 ? 9.633 -2.043 -9.856 1.00 96.50 139 LEU A CA 1
ATOM 1018 C C . LEU A 1 139 ? 8.583 -1.663 -10.908 1.00 96.50 139 LEU A C 1
ATOM 1020 O O . LEU A 1 139 ? 7.624 -0.944 -10.608 1.00 96.50 139 LEU A O 1
ATOM 1024 N N . ARG A 1 140 ? 8.785 -2.122 -12.145 1.00 96.31 140 ARG A N 1
ATOM 1025 C CA . ARG A 1 140 ? 7.905 -1.935 -13.310 1.00 96.31 140 ARG A CA 1
ATOM 1026 C C . ARG A 1 140 ? 7.853 -3.231 -14.115 1.00 96.31 140 ARG A C 1
ATOM 1028 O O . ARG A 1 140 ? 8.825 -3.980 -14.092 1.00 96.31 140 ARG A O 1
ATOM 1035 N N . GLY A 1 141 ? 6.794 -3.397 -14.902 1.00 93.38 141 GLY A N 1
ATOM 1036 C CA . GLY A 1 141 ? 6.709 -4.411 -1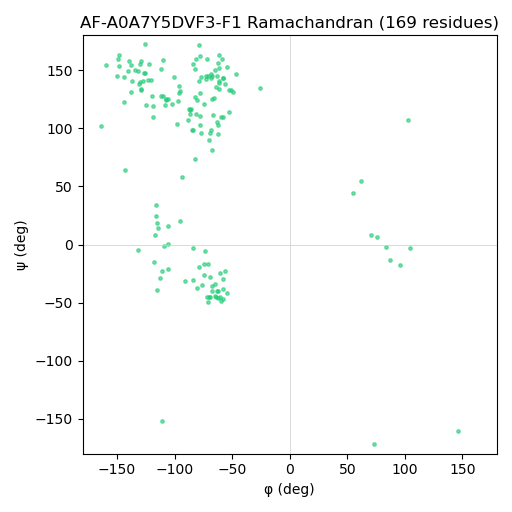5.956 1.00 93.38 141 GLY A CA 1
ATOM 1037 C C . GLY A 1 141 ? 5.843 -5.633 -15.657 1.00 93.38 141 GLY A C 1
ATOM 1038 O O . GLY A 1 141 ? 5.662 -6.431 -16.569 1.00 93.38 141 GLY A O 1
ATOM 1039 N N . MET A 1 142 ? 5.275 -5.747 -14.455 1.00 95.44 142 MET A N 1
ATOM 1040 C CA . MET A 1 142 ? 4.277 -6.780 -14.148 1.00 95.44 142 MET A CA 1
ATOM 1041 C C . MET A 1 142 ? 2.934 -6.477 -14.827 1.00 95.44 142 MET A C 1
ATOM 1043 O O . MET A 1 142 ? 2.528 -5.314 -14.880 1.00 95.44 142 MET A O 1
ATOM 1047 N N . THR A 1 143 ? 2.231 -7.502 -15.303 1.00 93.88 143 THR A N 1
ATOM 1048 C CA . THR A 1 143 ? 0.867 -7.448 -15.849 1.00 93.88 143 THR A CA 1
ATOM 1049 C C . THR A 1 143 ? -0.197 -7.275 -14.766 1.00 93.88 143 THR A C 1
ATOM 1051 O O . THR A 1 143 ? -1.234 -6.682 -15.041 1.00 93.88 143 THR A O 1
ATOM 1054 N N . GLY A 1 144 ? 0.066 -7.711 -13.536 1.00 92.38 144 GLY A N 1
ATOM 1055 C CA . GLY A 1 144 ? -0.802 -7.473 -12.382 1.00 92.38 144 GLY A CA 1
ATOM 1056 C C . GLY A 1 144 ? -0.046 -7.755 -11.095 1.00 92.38 144 GLY A C 1
ATOM 1057 O O . GLY A 1 144 ? 0.175 -8.909 -10.772 1.00 92.38 144 GLY A O 1
ATOM 1058 N N . CYS A 1 145 ? 0.416 -6.725 -10.382 1.00 96.75 145 CYS A N 1
ATOM 1059 C CA . CYS A 1 145 ? 1.012 -6.931 -9.060 1.00 96.75 145 CYS A CA 1
ATOM 1060 C C . CYS A 1 145 ? -0.126 -7.132 -8.063 1.00 96.75 145 CYS A C 1
ATOM 1062 O O . CYS A 1 145 ? -0.833 -6.167 -7.776 1.00 96.75 145 CYS A O 1
ATOM 1064 N N . ASP A 1 146 ? -0.270 -8.341 -7.535 1.00 94.19 146 ASP A N 1
ATOM 1065 C CA . ASP A 1 146 ? -1.177 -8.626 -6.430 1.00 94.19 146 ASP A CA 1
ATOM 1066 C C . ASP A 1 146 ? -0.542 -9.679 -5.517 1.00 94.19 146 ASP A C 1
ATOM 1068 O O . ASP A 1 146 ? -0.109 -10.754 -5.933 1.00 94.19 146 ASP A O 1
ATOM 1072 N N . GLY A 1 147 ? -0.401 -9.319 -4.251 1.00 94.38 147 GLY A N 1
ATOM 1073 C CA . GLY A 1 147 ? 0.477 -9.979 -3.298 1.00 94.38 147 GLY A CA 1
ATOM 1074 C C . GLY A 1 147 ? 1.750 -9.183 -3.054 1.00 94.38 147 GLY A C 1
ATOM 1075 O O . GLY A 1 147 ? 2.680 -9.145 -3.855 1.00 94.38 147 GLY A O 1
ATOM 1076 N N . ILE A 1 148 ? 1.813 -8.577 -1.870 1.00 97.25 148 ILE A N 1
ATOM 1077 C CA . ILE A 1 148 ? 3.034 -7.978 -1.345 1.00 97.25 148 ILE A CA 1
ATOM 1078 C C . ILE A 1 148 ? 3.177 -8.312 0.130 1.00 97.25 148 ILE A C 1
ATOM 1080 O O . ILE A 1 148 ? 2.229 -8.158 0.904 1.00 97.25 148 ILE A O 1
ATOM 1084 N N . ARG A 1 149 ? 4.356 -8.785 0.541 1.00 97.12 149 ARG A N 1
ATOM 1085 C CA . ARG A 1 149 ? 4.658 -9.065 1.949 1.00 97.12 149 ARG A CA 1
ATOM 1086 C C . ARG A 1 149 ? 6.094 -8.741 2.296 1.00 97.12 149 ARG A C 1
ATOM 1088 O O . ARG A 1 149 ? 7.014 -8.996 1.527 1.00 97.12 149 ARG A O 1
ATOM 1095 N N . ARG A 1 150 ? 6.279 -8.246 3.517 1.00 97.50 150 ARG A N 1
ATOM 1096 C CA . ARG A 1 150 ? 7.593 -8.162 4.143 1.00 97.50 150 ARG A CA 1
ATOM 1097 C C . ARG A 1 150 ? 7.994 -9.536 4.665 1.00 97.50 150 ARG A C 1
ATOM 1099 O O . ARG A 1 150 ? 7.215 -10.186 5.362 1.00 97.50 150 ARG A O 1
ATOM 1106 N N . THR A 1 151 ? 9.199 -9.973 4.330 1.00 96.81 151 THR A N 1
ATOM 1107 C CA . THR A 1 151 ? 9.748 -11.242 4.816 1.00 96.81 151 THR A CA 1
ATOM 1108 C C . THR A 1 151 ? 10.328 -11.085 6.231 1.00 96.81 151 THR A C 1
ATOM 1110 O O . THR A 1 151 ? 10.681 -9.974 6.645 1.00 96.81 151 THR A O 1
ATOM 1113 N N . PRO A 1 152 ? 10.491 -12.185 6.993 1.00 95.81 152 PRO A N 1
ATOM 1114 C CA . PRO A 1 152 ? 11.164 -12.152 8.294 1.00 95.81 152 PRO A CA 1
ATOM 1115 C C . PRO A 1 152 ? 12.624 -11.677 8.246 1.00 95.81 152 PRO A C 1
ATOM 1117 O O . PRO A 1 152 ? 13.125 -11.164 9.243 1.00 95.81 152 PRO A O 1
ATOM 1120 N N . TRP A 1 153 ? 13.304 -11.822 7.106 1.00 95.75 153 TRP A N 1
ATOM 1121 C CA . TRP A 1 153 ? 14.686 -11.369 6.895 1.00 95.75 153 TRP A CA 1
ATOM 1122 C C . TRP A 1 153 ? 14.769 -9.981 6.241 1.00 95.75 153 TRP A C 1
ATOM 1124 O O . TRP A 1 153 ? 15.819 -9.592 5.737 1.00 95.75 153 TRP A O 1
ATOM 1134 N N . ASN A 1 154 ? 13.682 -9.208 6.332 1.00 95.94 154 ASN A N 1
ATOM 1135 C CA . ASN A 1 154 ? 13.617 -7.797 5.970 1.00 95.94 154 ASN A CA 1
ATOM 1136 C C . ASN A 1 154 ? 13.912 -7.532 4.487 1.00 95.94 154 ASN A C 1
ATOM 1138 O O . ASN A 1 154 ? 14.767 -6.722 4.148 1.00 95.94 154 ASN A O 1
ATOM 1142 N N . THR A 1 155 ? 13.156 -8.208 3.630 1.00 97.38 155 THR A N 1
ATOM 1143 C CA . THR A 1 155 ? 13.007 -7.938 2.193 1.00 97.38 155 THR A CA 1
ATOM 1144 C C . THR A 1 155 ? 11.516 -7.791 1.879 1.00 97.38 155 THR A C 1
ATOM 1146 O O . THR A 1 155 ? 10.663 -8.027 2.745 1.00 97.38 155 THR A O 1
ATOM 1149 N N . ILE A 1 156 ? 11.175 -7.388 0.657 1.00 98.00 156 ILE A N 1
ATOM 1150 C CA . ILE A 1 156 ? 9.793 -7.403 0.167 1.00 98.00 156 ILE A CA 1
ATOM 1151 C C . ILE A 1 156 ? 9.653 -8.486 -0.893 1.00 98.00 156 ILE A C 1
ATOM 1153 O O . ILE A 1 156 ? 10.388 -8.480 -1.870 1.00 98.00 156 ILE A O 1
ATOM 1157 N N . VAL A 1 157 ? 8.673 -9.368 -0.741 1.00 97.75 157 VAL A N 1
ATOM 1158 C CA . VAL A 1 157 ? 8.210 -10.236 -1.824 1.00 97.75 157 VAL A CA 1
ATOM 1159 C C . VAL A 1 157 ? 6.993 -9.592 -2.473 1.00 97.75 157 VAL A C 1
ATOM 1161 O O . VAL A 1 157 ? 6.062 -9.209 -1.763 1.00 97.75 157 VAL A O 1
ATOM 1164 N N . AL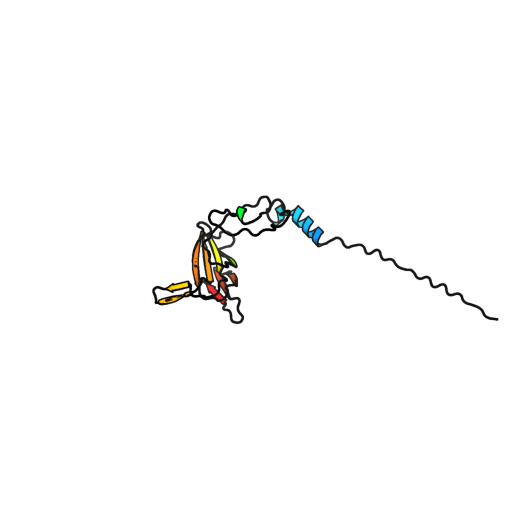A A 1 158 ? 7.006 -9.490 -3.798 1.00 97.88 158 ALA A N 1
ATOM 1165 C CA . ALA A 1 158 ? 5.870 -9.112 -4.630 1.00 97.88 158 ALA A CA 1
ATOM 1166 C C . ALA A 1 158 ? 5.550 -10.244 -5.617 1.00 97.88 158 ALA A C 1
ATOM 1168 O O . ALA A 1 158 ? 6.469 -10.886 -6.133 1.00 97.88 158 ALA A O 1
ATOM 1169 N N . THR A 1 159 ? 4.271 -10.493 -5.873 1.00 96.75 159 THR A N 1
ATOM 1170 C CA . THR A 1 159 ? 3.807 -11.538 -6.794 1.00 96.75 159 THR A CA 1
ATOM 1171 C C . THR A 1 159 ? 2.952 -10.963 -7.904 1.00 96.75 159 THR A C 1
ATOM 1173 O O . THR A 1 159 ? 2.369 -9.887 -7.772 1.00 96.75 159 THR A O 1
ATOM 1176 N N . GLU A 1 160 ? 2.922 -11.684 -9.016 1.00 95.88 160 GLU A N 1
ATOM 1177 C CA . GLU A 1 160 ? 2.141 -11.326 -10.187 1.00 95.88 160 GLU A CA 1
ATOM 1178 C C . GLU A 1 160 ? 0.911 -12.232 -10.316 1.00 95.88 160 GLU A C 1
ATOM 1180 O O . GLU A 1 160 ? 1.038 -13.457 -10.330 1.00 95.88 160 GLU A O 1
ATOM 1185 N N . GLU A 1 161 ? -0.277 -11.638 -10.405 1.00 93.06 161 GLU A N 1
ATOM 1186 C CA . GLU A 1 161 ? -1.552 -12.337 -10.570 1.00 93.06 161 GLU A CA 1
ATOM 1187 C C . GLU A 1 161 ? -1.785 -12.686 -12.046 1.00 93.06 161 GLU A C 1
ATOM 1189 O O . GLU A 1 161 ? -2.566 -12.068 -12.766 1.00 93.06 161 GLU A O 1
ATOM 1194 N N . THR A 1 162 ? -1.043 -13.680 -12.524 1.00 92.44 162 THR A N 1
ATOM 1195 C CA . THR A 1 162 ? -1.221 -14.300 -13.843 1.00 92.44 162 THR A CA 1
ATOM 1196 C C . THR A 1 162 ? -0.806 -15.769 -13.779 1.00 92.44 162 THR A C 1
ATOM 1198 O O . THR A 1 162 ? -0.068 -16.172 -12.877 1.00 92.44 162 THR A O 1
ATOM 1201 N N . ASP A 1 163 ? -1.279 -16.579 -14.729 1.00 91.62 163 ASP A N 1
ATOM 1202 C CA . ASP A 1 163 ? -1.080 -18.038 -14.749 1.00 91.62 163 ASP A CA 1
ATOM 1203 C C . ASP A 1 163 ? 0.408 -18.448 -14.740 1.00 91.62 163 ASP A C 1
ATOM 1205 O O . ASP A 1 163 ? 0.768 -19.503 -14.215 1.00 91.62 163 ASP A O 1
ATOM 1209 N N . ASP A 1 164 ? 1.275 -17.612 -15.310 1.00 93.12 164 ASP A N 1
ATOM 1210 C CA . ASP A 1 164 ? 2.727 -17.779 -15.412 1.00 93.12 164 ASP A CA 1
ATOM 1211 C C . ASP A 1 164 ? 3.514 -16.693 -14.651 1.00 93.12 164 ASP A C 1
ATOM 1213 O O . ASP A 1 164 ? 4.673 -16.412 -14.967 1.00 93.12 164 ASP A O 1
ATOM 1217 N N . GLY A 1 165 ? 2.882 -16.092 -13.638 1.00 93.19 165 GLY A N 1
ATOM 1218 C CA . GLY A 1 165 ? 3.395 -14.935 -12.912 1.00 93.19 165 GLY A CA 1
ATOM 1219 C C . GLY A 1 165 ? 4.669 -15.193 -12.113 1.00 93.19 165 GLY A C 1
ATOM 1220 O O . GLY A 1 165 ? 4.931 -16.290 -11.609 1.00 93.19 165 GLY A O 1
ATOM 1221 N N . GLY A 1 166 ? 5.477 -14.143 -11.971 1.00 94.69 166 GLY A N 1
ATOM 1222 C CA . GLY A 1 166 ? 6.697 -14.189 -11.175 1.00 94.69 166 GLY A CA 1
ATOM 1223 C C . GLY A 1 166 ? 6.480 -13.958 -9.676 1.00 94.69 166 GLY A C 1
ATOM 1224 O O . GLY A 1 166 ? 5.558 -13.265 -9.241 1.00 94.69 166 GLY A O 1
ATOM 1225 N N . LEU A 1 167 ? 7.418 -14.477 -8.878 1.00 96.06 167 LEU A N 1
ATOM 1226 C CA . LEU A 1 167 ? 7.670 -14.033 -7.509 1.00 96.06 167 LEU A CA 1
ATOM 1227 C C . LEU A 1 167 ? 8.981 -13.250 -7.492 1.00 96.06 167 LEU A C 1
ATOM 1229 O O . LEU A 1 167 ? 10.027 -13.756 -7.898 1.00 96.06 167 LEU A O 1
ATOM 1233 N N . TYR A 1 168 ? 8.923 -12.020 -6.996 1.00 96.94 168 TYR A N 1
ATOM 1234 C CA . TYR A 1 168 ? 10.035 -11.082 -7.007 1.00 96.94 168 TYR A CA 1
ATOM 1235 C C . TYR A 1 168 ? 10.391 -10.718 -5.579 1.00 96.94 168 TYR A C 1
ATOM 1237 O O . TYR A 1 168 ? 9.578 -10.148 -4.856 1.00 96.94 168 TYR A O 1
ATOM 1245 N N . GLU A 1 169 ? 11.619 -11.021 -5.182 1.00 97.44 169 GLU A N 1
ATOM 1246 C CA . GLU A 1 169 ? 12.163 -10.568 -3.912 1.00 97.44 169 GLU A CA 1
ATOM 1247 C C . GLU A 1 169 ? 13.004 -9.303 -4.122 1.00 97.44 169 GLU A C 1
ATOM 1249 O O . GLU A 1 169 ? 13.938 -9.277 -4.923 1.00 97.44 169 GLU A O 1
ATOM 1254 N N . ILE A 1 170 ? 12.646 -8.240 -3.409 1.00 96.62 170 ILE A N 1
ATOM 1255 C CA . ILE A 1 170 ? 13.241 -6.911 -3.480 1.00 96.62 170 ILE A CA 1
ATOM 1256 C C . ILE A 1 170 ? 14.043 -6.679 -2.196 1.00 96.62 170 ILE A C 1
ATOM 1258 O O . ILE A 1 170 ? 13.485 -6.718 -1.093 1.00 96.62 170 ILE A O 1
ATOM 1262 N N . LEU A 1 171 ? 15.346 -6.449 -2.379 1.00 89.38 171 LEU A N 1
ATOM 1263 C CA . LEU A 1 171 ? 16.353 -6.231 -1.335 1.00 89.38 171 LEU A CA 1
ATOM 1264 C C . LEU A 1 171 ? 16.468 -4.753 -0.938 1.00 89.38 171 LEU A C 1
ATOM 1266 O O . LEU A 1 171 ? 16.442 -3.891 -1.849 1.00 89.38 171 LEU A O 1
#

Nearest PDB structures (foldseek):
  2qr5-assembly1_A  TM=6.136E-01  e=2.426E-01  unclassified
  2qzp-assembly1_A  TM=6.212E-01  e=7.742E-01  Aeropyrum pernix
  8ptf-assembly1_A  TM=4.786E-01  e=3.083E+00  Bacteroides thetaiotaomicron

Solvent-accessible surface area (backbone atoms only — not comparable to full-atom values): 10490 Å² total; per-residue (Å²): 135,88,86,83,82,84,82,83,80,82,79,79,78,79,79,71,76,78,72,78,71,78,59,61,66,60,52,51,51,50,51,51,43,76,42,21,42,81,79,70,71,30,70,36,68,64,92,68,82,85,92,74,87,70,82,91,61,90,88,66,56,38,72,74,72,47,93,69,36,53,86,64,83,72,76,73,60,62,89,71,66,63,65,55,64,46,47,65,26,54,28,88,32,87,88,69,51,52,27,40,39,28,19,14,46,58,26,44,51,74,76,51,65,42,97,87,70,45,76,30,42,27,53,16,29,34,38,32,32,65,88,77,26,48,65,44,75,80,40,61,56,38,65,22,22,49,52,42,42,64,46,98,86,70,34,37,40,38,27,33,68,51,101,85,47,58,78,45,78,47,126

Foldseek 3Di:
DDDDDDDDDDDPPPPPPPPPPDDPVVVVQVVCQVCVCVPPNADGDDPDDDPDQDDDDPPDFPVSGDDDGHPDDDGDQAPPDAPQFDDWEFPQDPVDGQKIKTAHFPAFDFPDADPVRHGDTGAGIWIAGSVRRDIDRDDGGAGGWDDWYQDPVRWIWIWGPDPPIDIDTGD